Protein AF-A0A512DHK4-F1 (afdb_monomer)

Structure (mmCIF, N/CA/C/O backbone):
data_AF-A0A512DHK4-F1
#
_entry.id   AF-A0A512DHK4-F1
#
loop_
_atom_site.group_PDB
_atom_site.id
_atom_site.type_symbol
_atom_site.label_atom_id
_atom_site.label_alt_id
_atom_site.label_comp_id
_atom_site.label_asym_id
_atom_site.label_entity_id
_atom_site.label_seq_id
_atom_site.pdbx_PDB_ins_code
_atom_site.Cartn_x
_atom_site.Cartn_y
_atom_site.Cartn_z
_atom_site.occupancy
_atom_site.B_iso_or_equiv
_atom_site.auth_seq_id
_atom_site.auth_comp_id
_atom_site.auth_asym_id
_atom_site.auth_atom_id
_atom_site.pdbx_PDB_model_num
ATOM 1 N N . MET A 1 1 ? -1.010 -16.234 14.263 1.00 56.94 1 MET A N 1
ATOM 2 C CA . MET A 1 1 ? -1.753 -15.096 13.659 1.00 56.94 1 MET A CA 1
ATOM 3 C C . MET A 1 1 ? -1.119 -13.705 13.882 1.00 56.94 1 MET A C 1
ATOM 5 O O . MET A 1 1 ? -1.582 -12.758 13.262 1.00 56.94 1 MET A O 1
ATOM 9 N N . ASN A 1 2 ? -0.022 -13.546 14.648 1.00 61.00 2 ASN A N 1
ATOM 10 C CA . ASN A 1 2 ? 0.601 -12.224 14.898 1.00 61.00 2 ASN A CA 1
ATOM 11 C C . ASN A 1 2 ? 1.590 -11.726 13.820 1.00 61.00 2 ASN A C 1
ATOM 13 O O . ASN A 1 2 ? 1.795 -10.520 13.693 1.00 61.00 2 ASN A O 1
ATOM 17 N N . GLY A 1 3 ? 2.185 -12.621 13.021 1.00 70.62 3 GLY A N 1
ATOM 18 C CA . GLY A 1 3 ? 3.189 -12.241 12.014 1.00 70.62 3 GLY A CA 1
ATOM 19 C C . GLY A 1 3 ? 2.627 -11.376 10.882 1.00 70.62 3 GLY A C 1
ATOM 20 O O . GLY A 1 3 ? 3.212 -10.357 10.536 1.00 70.62 3 GLY A O 1
ATOM 21 N N . VAL A 1 4 ? 1.441 -11.724 10.371 1.00 74.44 4 VAL A N 1
ATO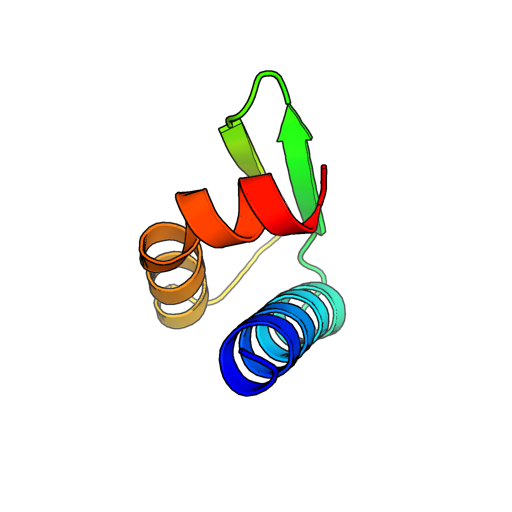M 22 C CA . VAL A 1 4 ? 0.814 -11.036 9.227 1.00 74.44 4 VAL A CA 1
ATOM 23 C C . VAL A 1 4 ? 0.459 -9.585 9.562 1.00 74.44 4 VAL A C 1
ATOM 25 O O . VAL A 1 4 ? 0.779 -8.684 8.790 1.00 74.44 4 VAL A O 1
ATOM 28 N N . ARG A 1 5 ? -0.127 -9.331 10.741 1.00 75.56 5 ARG A N 1
ATOM 29 C CA . ARG A 1 5 ? -0.424 -7.962 11.204 1.00 75.56 5 ARG A CA 1
ATOM 30 C C . ARG A 1 5 ? 0.845 -7.124 11.361 1.00 75.56 5 ARG A C 1
ATOM 32 O O . ARG A 1 5 ? 0.862 -5.976 10.927 1.00 75.56 5 ARG A O 1
ATOM 39 N N . LYS A 1 6 ? 1.915 -7.698 11.927 1.00 80.81 6 LYS A N 1
ATOM 40 C CA . LYS A 1 6 ? 3.204 -7.004 12.074 1.00 80.81 6 LYS A CA 1
ATOM 41 C C . LYS A 1 6 ? 3.808 -6.659 10.709 1.00 80.81 6 LYS A C 1
ATOM 43 O O . LYS A 1 6 ? 4.228 -5.526 10.506 1.00 80.81 6 LYS A O 1
ATOM 48 N N . SER A 1 7 ? 3.784 -7.593 9.757 1.00 83.19 7 SER A N 1
ATOM 49 C CA . SER A 1 7 ? 4.274 -7.362 8.392 1.00 83.19 7 SER A CA 1
ATOM 50 C C . SER A 1 7 ? 3.468 -6.302 7.635 1.00 83.19 7 SER A C 1
ATOM 52 O O . SER A 1 7 ? 4.060 -5.475 6.947 1.00 83.19 7 SER A O 1
ATOM 54 N N . LEU A 1 8 ? 2.139 -6.277 7.780 1.00 85.06 8 LEU A N 1
ATOM 55 C CA . LEU A 1 8 ? 1.290 -5.251 7.161 1.00 85.06 8 LEU A CA 1
ATOM 56 C C . LEU A 1 8 ? 1.540 -3.867 7.754 1.00 85.06 8 LEU A C 1
ATOM 58 O O . LEU A 1 8 ? 1.632 -2.895 7.011 1.00 85.06 8 LEU A O 1
ATOM 62 N N . ARG A 1 9 ? 1.705 -3.779 9.076 1.00 86.06 9 ARG A N 1
ATOM 63 C CA . ARG A 1 9 ? 2.041 -2.522 9.746 1.00 86.06 9 ARG A CA 1
ATOM 64 C C . ARG A 1 9 ? 3.372 -1.960 9.247 1.00 86.06 9 ARG A C 1
ATOM 66 O O . ARG A 1 9 ? 3.427 -0.792 8.885 1.00 86.06 9 ARG A O 1
ATOM 73 N N . LEU A 1 10 ? 4.403 -2.799 9.140 1.00 90.25 10 LEU A N 1
ATOM 74 C CA . LEU A 1 10 ? 5.704 -2.393 8.596 1.00 90.25 10 LEU A CA 1
ATOM 75 C C . LEU A 1 10 ? 5.598 -1.901 7.146 1.00 90.25 10 LEU A C 1
ATOM 77 O O . LEU A 1 10 ? 6.269 -0.942 6.774 1.00 90.25 10 LEU A O 1
ATOM 81 N N . LEU A 1 11 ? 4.739 -2.533 6.340 1.00 88.31 11 LEU A N 1
ATOM 82 C CA . LEU A 1 11 ? 4.490 -2.122 4.960 1.00 88.31 11 LEU A CA 1
ATOM 83 C C . LEU A 1 11 ? 3.792 -0.753 4.889 1.00 88.31 11 LEU A C 1
ATOM 85 O O . LEU A 1 11 ? 4.191 0.088 4.089 1.00 88.31 11 LEU A O 1
ATOM 89 N N . ILE A 1 12 ? 2.794 -0.504 5.742 1.00 87.19 12 ILE A N 1
ATOM 90 C CA . ILE A 1 12 ? 2.113 0.799 5.845 1.00 87.19 12 ILE A CA 1
ATOM 91 C C . ILE A 1 12 ? 3.096 1.883 6.320 1.00 87.19 12 ILE A C 1
ATOM 93 O O . ILE A 1 12 ? 3.147 2.972 5.750 1.00 87.19 12 ILE A O 1
ATOM 97 N N . GLU A 1 13 ? 3.922 1.580 7.322 1.00 90.62 13 GLU A N 1
ATOM 98 C CA . GLU A 1 13 ? 4.958 2.489 7.826 1.00 90.62 13 GLU A CA 1
ATOM 99 C C . GLU A 1 13 ? 6.036 2.786 6.769 1.00 90.62 13 GLU A C 1
ATOM 101 O O . GLU A 1 13 ? 6.522 3.912 6.685 1.00 90.62 13 GLU A O 1
ATOM 106 N N . GLU A 1 14 ? 6.418 1.812 5.935 1.00 91.88 14 GLU A N 1
ATOM 107 C CA . GLU A 1 14 ? 7.332 2.041 4.808 1.00 91.88 14 GLU A CA 1
ATOM 108 C C . GLU A 1 14 ? 6.730 2.993 3.765 1.00 91.88 14 GLU A C 1
ATOM 110 O O . GLU A 1 14 ? 7.435 3.874 3.276 1.00 91.88 14 GLU A O 1
ATOM 115 N N . VAL A 1 15 ? 5.435 2.862 3.465 1.00 91.38 15 VAL A N 1
ATOM 116 C CA . VAL A 1 15 ? 4.734 3.782 2.558 1.00 91.38 15 VAL A CA 1
ATOM 117 C C . VAL A 1 15 ? 4.726 5.203 3.115 1.00 91.38 15 VAL A C 1
ATOM 119 O O . VAL A 1 15 ? 5.160 6.122 2.421 1.00 91.38 15 VAL A O 1
ATOM 122 N N . ASN A 1 16 ? 4.325 5.372 4.377 1.00 90.50 16 ASN A N 1
ATOM 123 C CA . ASN A 1 16 ? 4.269 6.686 5.021 1.00 90.50 16 ASN A CA 1
ATOM 124 C C . ASN A 1 16 ? 5.654 7.349 5.094 1.00 90.50 16 ASN A C 1
ATOM 126 O O . ASN A 1 16 ? 5.784 8.537 4.813 1.00 90.50 16 ASN A O 1
ATOM 130 N N . ARG A 1 17 ? 6.711 6.584 5.408 1.00 92.06 17 ARG A N 1
ATOM 131 C CA . ARG A 1 17 ? 8.093 7.102 5.451 1.00 92.06 17 ARG A CA 1
ATOM 132 C C . ARG A 1 17 ? 8.599 7.610 4.104 1.00 92.06 17 ARG A C 1
ATOM 134 O O . ARG A 1 17 ? 9.466 8.474 4.079 1.00 92.06 17 ARG A O 1
ATOM 141 N N . ARG A 1 18 ? 8.078 7.082 2.997 1.00 91.31 18 ARG A N 1
ATOM 142 C CA . ARG A 1 18 ? 8.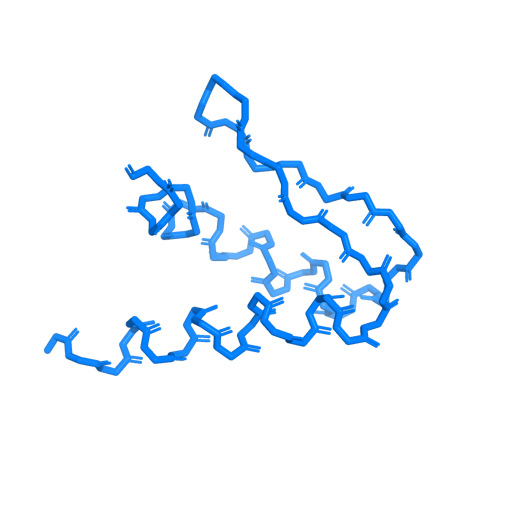430 7.515 1.637 1.00 91.31 18 ARG A CA 1
ATOM 143 C C . ARG A 1 18 ? 7.510 8.619 1.106 1.00 91.31 18 ARG A C 1
ATOM 145 O O . ARG A 1 18 ? 7.553 8.914 -0.079 1.00 91.31 18 ARG A O 1
ATOM 152 N N . GLY A 1 19 ? 6.667 9.208 1.958 1.00 90.31 19 GLY A N 1
ATOM 153 C CA . GLY A 1 19 ? 5.718 10.251 1.561 1.00 90.31 19 GLY A CA 1
ATOM 154 C C . GLY A 1 19 ? 4.490 9.725 0.814 1.00 90.31 19 GLY A C 1
ATOM 155 O O . GLY A 1 19 ? 3.701 10.516 0.301 1.00 90.31 19 GLY A O 1
ATOM 156 N N . GLY A 1 20 ? 4.303 8.404 0.757 1.00 92.25 20 GLY A N 1
ATOM 157 C CA . GLY A 1 20 ? 3.087 7.815 0.222 1.00 92.25 20 GLY A CA 1
ATOM 158 C C . GLY A 1 20 ? 1.973 7.767 1.261 1.00 92.25 20 GLY A C 1
ATOM 159 O O . GLY A 1 20 ? 2.219 7.757 2.466 1.00 92.25 20 GLY A O 1
ATOM 160 N N . ARG A 1 21 ? 0.728 7.685 0.795 1.00 90.50 21 ARG A N 1
ATOM 161 C CA . ARG A 1 21 ? -0.454 7.536 1.647 1.00 90.50 21 ARG A CA 1
ATOM 162 C C . ARG A 1 21 ? -1.334 6.407 1.140 1.00 90.50 21 ARG A C 1
ATOM 164 O O . ARG A 1 21 ? -1.618 6.325 -0.053 1.00 90.50 21 ARG A O 1
ATOM 171 N N . LEU A 1 22 ? -1.773 5.551 2.057 1.00 89.25 22 LEU A N 1
ATOM 172 C CA . LEU A 1 22 ? -2.755 4.507 1.782 1.00 89.25 22 LEU A CA 1
ATOM 173 C C . LEU A 1 22 ? -4.142 4.995 2.189 1.00 89.25 22 LEU A C 1
ATOM 175 O O . LEU A 1 22 ? -4.338 5.450 3.313 1.00 89.25 22 LEU A O 1
ATOM 179 N N . GLU A 1 23 ? -5.097 4.884 1.276 1.00 87.88 23 GLU A N 1
ATOM 180 C CA . GLU A 1 23 ? -6.505 5.210 1.496 1.00 87.88 23 GLU A CA 1
ATOM 181 C C 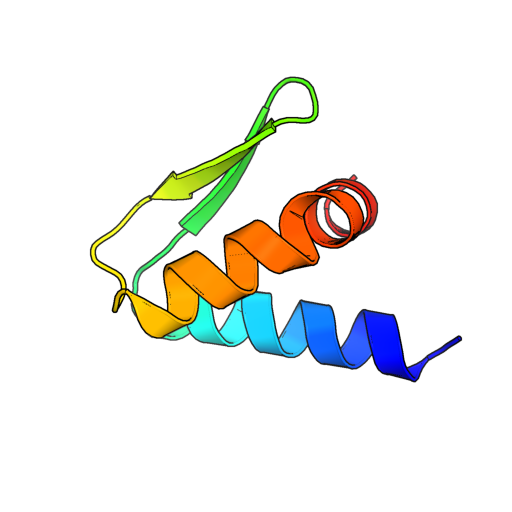. GLU A 1 23 ? -7.351 3.987 1.143 1.00 87.88 23 GLU A C 1
ATOM 183 O O . GLU A 1 23 ? -7.080 3.310 0.152 1.00 87.88 23 GLU A O 1
ATOM 188 N N . VAL A 1 24 ? -8.379 3.691 1.937 1.00 85.56 24 VAL A N 1
ATOM 189 C CA . VAL A 1 24 ? -9.360 2.652 1.606 1.00 85.56 24 VAL A CA 1
ATOM 190 C C . VAL A 1 24 ? -10.690 3.331 1.331 1.00 85.56 24 VAL A C 1
ATOM 192 O O . VAL A 1 24 ? -11.236 3.999 2.204 1.00 85.56 24 VAL A O 1
ATOM 195 N N . GLN A 1 25 ? -11.195 3.170 0.112 1.00 83.44 25 GLN A N 1
ATOM 196 C CA . GLN A 1 25 ? -12.503 3.665 -0.317 1.00 83.44 25 GLN A CA 1
ATOM 197 C C . GLN A 1 25 ? -13.255 2.508 -0.963 1.00 83.44 25 GLN A C 1
ATOM 199 O O . GLN A 1 25 ? -12.702 1.855 -1.843 1.00 83.44 25 GLN A O 1
ATOM 204 N N . ASP A 1 26 ? -14.470 2.214 -0.501 1.00 82.38 26 ASP A N 1
ATOM 205 C CA . ASP A 1 26 ? -15.334 1.167 -1.072 1.00 82.38 26 ASP A CA 1
ATOM 206 C C . ASP A 1 26 ? -14.642 -0.200 -1.230 1.00 82.38 26 ASP A C 1
ATOM 208 O O . ASP A 1 26 ? -14.788 -0.899 -2.229 1.00 82.38 26 ASP A O 1
ATOM 212 N N . SER A 1 27 ? -13.853 -0.601 -0.226 1.00 78.19 27 SER A N 1
ATOM 213 C CA . SER A 1 27 ? -13.026 -1.827 -0.238 1.00 78.19 27 SER A CA 1
ATOM 214 C C . SER A 1 27 ? -11.865 -1.833 -1.248 1.00 78.19 27 SER A C 1
ATOM 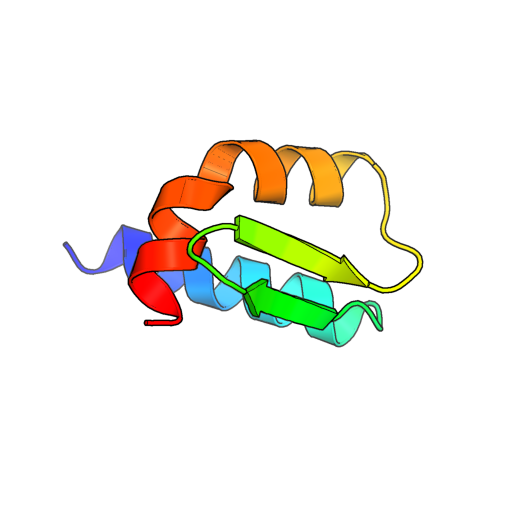216 O O . SER A 1 27 ? -11.195 -2.856 -1.420 1.00 78.19 27 SER A O 1
ATOM 218 N N . VAL A 1 28 ? -11.571 -0.698 -1.882 1.00 83.38 28 VAL A N 1
ATOM 219 C CA . VAL A 1 28 ? -10.431 -0.499 -2.781 1.00 83.38 28 VAL A CA 1
ATOM 220 C C . VAL A 1 28 ? -9.307 0.219 -2.041 1.00 83.38 28 VAL A C 1
ATOM 222 O O . VAL A 1 28 ? -9.497 1.302 -1.492 1.00 83.38 28 VAL A O 1
ATOM 225 N N . VAL A 1 29 ? -8.109 -0.373 -2.059 1.00 87.00 29 VAL A N 1
ATOM 226 C CA . VAL A 1 29 ? -6.886 0.268 -1.552 1.00 87.00 29 VAL A CA 1
ATOM 227 C C . VAL A 1 29 ? -6.326 1.182 -2.637 1.00 87.00 29 VAL A C 1
ATOM 229 O O . VAL A 1 29 ? -5.915 0.712 -3.699 1.00 87.00 29 VAL A O 1
ATOM 232 N N . ARG A 1 30 ? -6.288 2.482 -2.359 1.00 89.31 30 ARG A N 1
ATOM 233 C CA . ARG A 1 30 ? -5.634 3.503 -3.173 1.00 89.31 30 ARG A CA 1
ATOM 234 C C . ARG A 1 30 ? -4.311 3.898 -2.538 1.00 89.31 30 ARG A C 1
ATOM 236 O O . ARG A 1 30 ? -4.188 3.977 -1.318 1.00 89.31 30 ARG A O 1
ATOM 243 N N . VAL A 1 31 ? -3.325 4.146 -3.389 1.00 89.56 31 VAL A N 1
ATOM 244 C CA . VAL A 1 31 ? -1.996 4.601 -2.987 1.00 89.56 31 VAL A CA 1
ATOM 245 C C . VAL A 1 31 ? -1.776 5.965 -3.622 1.00 89.56 31 VAL A C 1
ATOM 247 O O . VAL A 1 31 ? -1.909 6.098 -4.836 1.00 89.56 31 VAL A O 1
ATOM 250 N N . ARG A 1 32 ? -1.484 6.977 -2.809 1.00 90.69 32 ARG A N 1
ATOM 251 C CA . ARG A 1 32 ? -1.092 8.316 -3.264 1.00 90.69 32 ARG A CA 1
ATOM 252 C C . ARG A 1 32 ? 0.388 8.546 -2.986 1.00 90.69 32 ARG A C 1
ATOM 254 O O . ARG A 1 32 ? 0.900 8.019 -2.003 1.00 90.69 32 ARG A O 1
ATOM 261 N N . GLY A 1 33 ? 1.026 9.378 -3.803 1.00 89.44 33 GLY A N 1
ATOM 262 C CA . GLY A 1 33 ? 2.441 9.741 -3.683 1.00 89.44 33 GLY A CA 1
ATOM 263 C C . GLY A 1 33 ? 3.341 8.986 -4.660 1.00 89.44 33 GLY A C 1
ATOM 264 O O . GLY A 1 33 ? 2.925 7.999 -5.268 1.00 89.44 33 GLY A O 1
ATOM 265 N N . ASP A 1 34 ? 4.568 9.479 -4.810 1.00 90.12 34 ASP A N 1
ATOM 266 C CA . ASP A 1 34 ? 5.590 8.853 -5.645 1.00 90.12 34 ASP A CA 1
ATOM 267 C C . ASP A 1 34 ? 6.294 7.748 -4.852 1.00 90.12 34 ASP A C 1
ATOM 269 O O . ASP A 1 34 ? 7.012 8.002 -3.88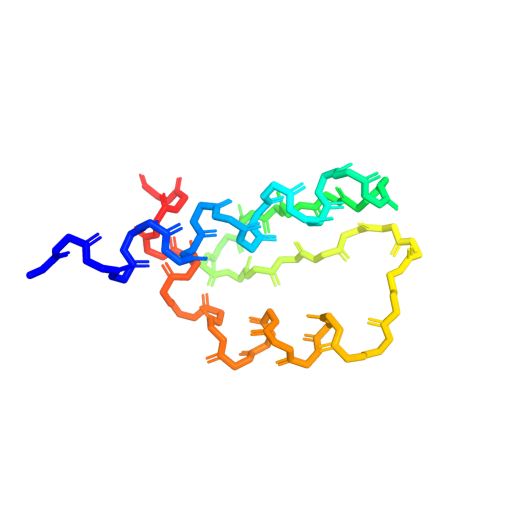3 1.00 90.12 34 ASP A O 1
ATOM 273 N N . LEU A 1 35 ? 6.018 6.498 -5.220 1.00 91.25 35 LEU A N 1
ATOM 274 C CA . LEU A 1 35 ? 6.555 5.324 -4.550 1.00 91.25 35 LEU A CA 1
ATOM 275 C C . LEU A 1 35 ? 7.286 4.436 -5.552 1.00 91.25 35 LEU A C 1
ATOM 277 O O . LEU A 1 35 ? 6.803 4.218 -6.665 1.00 91.25 35 LEU A O 1
ATOM 281 N N . PRO A 1 36 ? 8.397 3.811 -5.134 1.00 92.19 36 PRO A N 1
ATOM 282 C CA . PRO A 1 36 ? 9.148 2.934 -6.013 1.00 92.19 36 PRO A CA 1
ATOM 283 C C . PRO A 1 36 ? 8.292 1.730 -6.432 1.00 92.19 36 PRO A C 1
ATOM 285 O O . PRO A 1 36 ? 7.600 1.121 -5.608 1.00 92.19 36 PRO A O 1
ATOM 288 N N . ALA A 1 37 ? 8.387 1.335 -7.704 1.00 91.75 37 ALA A N 1
ATOM 289 C CA . ALA A 1 37 ? 7.605 0.235 -8.277 1.00 91.75 37 ALA A CA 1
ATOM 290 C C . ALA A 1 37 ? 7.630 -1.073 -7.448 1.00 91.75 37 ALA A C 1
ATOM 292 O O . ALA A 1 37 ? 6.568 -1.675 -7.263 1.00 91.75 37 ALA A O 1
ATOM 293 N N . PRO A 1 38 ? 8.764 -1.507 -6.852 1.00 92.88 38 PRO A N 1
ATOM 294 C CA . PRO A 1 38 ? 8.779 -2.674 -5.967 1.00 92.88 38 PRO A CA 1
ATOM 295 C C . PRO A 1 38 ? 7.834 -2.563 -4.763 1.00 92.88 38 PRO A C 1
ATOM 297 O O . PRO A 1 38 ? 7.263 -3.567 -4.331 1.00 92.88 38 PRO A O 1
ATOM 300 N N . LEU A 1 39 ? 7.645 -1.360 -4.214 1.00 90.50 39 LEU A N 1
ATOM 301 C CA . LEU A 1 39 ? 6.742 -1.123 -3.091 1.00 90.50 39 LEU A CA 1
ATO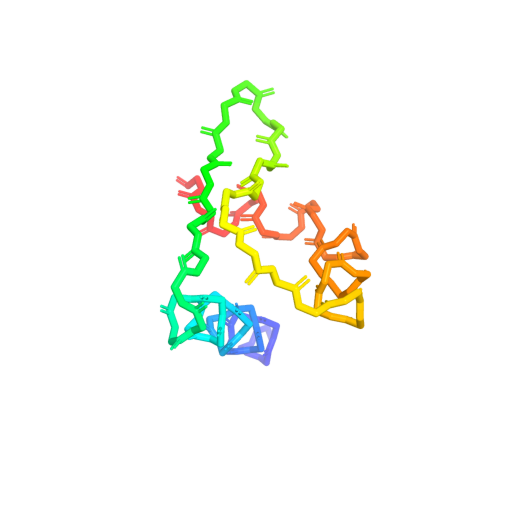M 302 C C . LEU A 1 39 ? 5.280 -1.162 -3.545 1.00 90.50 39 LEU A C 1
ATOM 304 O O . LEU A 1 39 ? 4.464 -1.821 -2.903 1.00 90.50 39 LEU A O 1
ATOM 308 N N . LEU A 1 40 ? 4.967 -0.561 -4.696 1.00 90.56 40 LEU A N 1
ATOM 309 C CA . LEU A 1 40 ? 3.638 -0.649 -5.312 1.00 90.56 40 LEU A CA 1
ATOM 310 C C . LEU A 1 40 ? 3.235 -2.106 -5.587 1.00 90.56 40 LEU A C 1
ATOM 312 O O . LEU A 1 40 ? 2.118 -2.515 -5.266 1.00 90.56 40 LEU A O 1
ATOM 316 N N . LEU A 1 41 ? 4.162 -2.927 -6.088 1.00 92.38 41 LEU A N 1
ATOM 317 C CA . LEU A 1 41 ? 3.934 -4.359 -6.300 1.00 92.38 41 LEU A CA 1
ATOM 318 C C . LEU A 1 41 ? 3.650 -5.102 -4.987 1.00 92.38 41 LEU A C 1
ATOM 320 O O . LEU A 1 41 ? 2.730 -5.924 -4.925 1.00 92.38 41 LEU A O 1
ATOM 324 N N . LYS A 1 42 ? 4.403 -4.811 -3.918 1.00 91.44 42 LYS A N 1
ATOM 325 C CA . LYS A 1 42 ? 4.159 -5.393 -2.586 1.00 91.44 42 LYS A CA 1
ATOM 326 C C . LYS A 1 42 ? 2.781 -5.008 -2.044 1.00 91.44 42 LYS A C 1
ATOM 328 O O . LYS A 1 42 ? 2.083 -5.878 -1.518 1.00 91.44 42 LYS A O 1
ATOM 333 N N . LEU A 1 43 ? 2.373 -3.748 -2.197 1.00 89.88 43 LEU A N 1
ATOM 334 C CA . LEU A 1 43 ? 1.047 -3.268 -1.796 1.00 89.88 43 LEU A CA 1
ATOM 335 C C . LEU A 1 43 ? -0.058 -3.967 -2.585 1.00 89.88 43 LEU A C 1
ATOM 337 O O . LEU A 1 43 ? -1.010 -4.470 -1.993 1.00 89.88 43 LEU A O 1
ATOM 341 N N . HIS A 1 44 ? 0.105 -4.084 -3.904 1.00 89.69 44 HIS A N 1
ATOM 342 C CA . HIS A 1 44 ? -0.862 -4.757 -4.764 1.00 89.69 44 HIS A CA 1
ATOM 343 C C . HIS A 1 44 ? -1.065 -6.226 -4.367 1.00 89.69 44 HIS A C 1
ATOM 345 O O . HIS A 1 44 ? -2.204 -6.682 -4.247 1.00 89.69 44 HIS A O 1
ATOM 351 N N . ARG A 1 45 ? 0.027 -6.955 -4.097 1.00 91.50 45 ARG A N 1
ATOM 352 C CA . ARG A 1 45 ? -0.019 -8.356 -3.638 1.00 91.50 45 ARG A CA 1
ATOM 353 C C . ARG A 1 45 ? -0.749 -8.510 -2.302 1.00 91.50 45 ARG A C 1
ATOM 355 O O . ARG A 1 45 ? -1.450 -9.495 -2.100 1.00 91.50 45 ARG A O 1
ATOM 362 N N . ASN A 1 46 ? -0.623 -7.528 -1.412 1.00 89.06 46 ASN A N 1
ATOM 363 C CA . ASN A 1 46 ? -1.222 -7.554 -0.077 1.00 89.06 46 ASN A CA 1
ATOM 364 C C . ASN A 1 46 ? -2.551 -6.786 0.021 1.00 89.06 46 ASN A C 1
ATOM 366 O O . ASN A 1 46 ? -3.087 -6.653 1.119 1.00 89.06 46 ASN A O 1
ATOM 370 N N . ARG A 1 47 ? -3.123 -6.309 -1.095 1.00 87.00 47 ARG A N 1
ATOM 371 C CA . ARG A 1 47 ? -4.256 -5.363 -1.093 1.00 87.00 47 ARG A CA 1
ATOM 372 C C . ARG A 1 47 ? -5.466 -5.827 -0.280 1.00 87.00 47 ARG A C 1
ATOM 374 O O . ARG A 1 47 ? -6.062 -5.027 0.428 1.00 87.00 47 ARG A O 1
ATOM 381 N N . ARG A 1 48 ? -5.808 -7.120 -0.332 1.00 86.25 48 ARG A N 1
ATOM 382 C CA . ARG A 1 48 ? -6.940 -7.682 0.428 1.00 86.25 48 ARG A CA 1
ATOM 383 C C . ARG A 1 48 ? -6.677 -7.647 1.931 1.00 86.25 48 ARG A C 1
ATOM 385 O O . ARG A 1 48 ? -7.548 -7.265 2.703 1.00 86.25 48 ARG A O 1
ATOM 392 N N . HIS A 1 49 ? -5.463 -8.012 2.336 1.00 87.44 49 H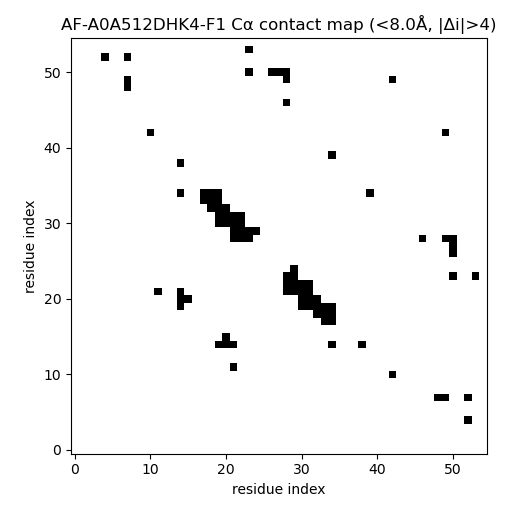IS A N 1
ATOM 393 C CA . HIS A 1 49 ? -5.062 -7.983 3.737 1.00 87.44 49 HIS A CA 1
ATOM 394 C C . HIS A 1 49 ? -4.937 -6.548 4.261 1.00 87.44 49 HIS A C 1
ATOM 396 O O . HIS A 1 49 ? -5.323 -6.289 5.393 1.00 87.44 49 HIS A O 1
ATOM 402 N N . ILE A 1 50 ? -4.459 -5.612 3.432 1.00 83.62 50 ILE A N 1
ATOM 403 C CA . ILE A 1 50 ? -4.404 -4.181 3.760 1.00 83.62 50 ILE A CA 1
ATOM 404 C C . ILE A 1 50 ? -5.819 -3.623 3.950 1.00 83.62 50 ILE A C 1
ATOM 406 O O . ILE A 1 50 ? -6.086 -3.006 4.975 1.00 83.62 50 ILE A O 1
ATOM 410 N N . ALA A 1 51 ? -6.742 -3.894 3.020 1.00 83.44 51 ALA A N 1
ATOM 411 C CA . ALA A 1 51 ? -8.139 -3.472 3.144 1.00 83.44 51 ALA A CA 1
ATOM 412 C C . ALA A 1 51 ? -8.787 -4.003 4.434 1.00 83.44 51 ALA A C 1
ATOM 414 O O . ALA A 1 51 ? -9.481 -3.265 5.124 1.00 83.44 51 ALA A O 1
ATOM 415 N N . SER A 1 52 ? -8.506 -5.259 4.795 1.00 83.06 52 SER A N 1
ATOM 416 C CA . SER A 1 52 ? -8.990 -5.863 6.041 1.00 83.06 52 SER A CA 1
ATOM 417 C C . SER A 1 52 ? -8.303 -5.340 7.307 1.00 83.06 52 SER A C 1
ATOM 419 O O . SER A 1 52 ? -8.851 -5.538 8.384 1.00 83.06 52 SER A O 1
ATOM 421 N N . ALA A 1 53 ? -7.098 -4.775 7.212 1.00 79.44 53 ALA A N 1
ATOM 422 C CA . ALA A 1 53 ? -6.343 -4.274 8.362 1.00 79.44 53 ALA A CA 1
ATOM 423 C C . ALA A 1 53 ? -6.610 -2.791 8.659 1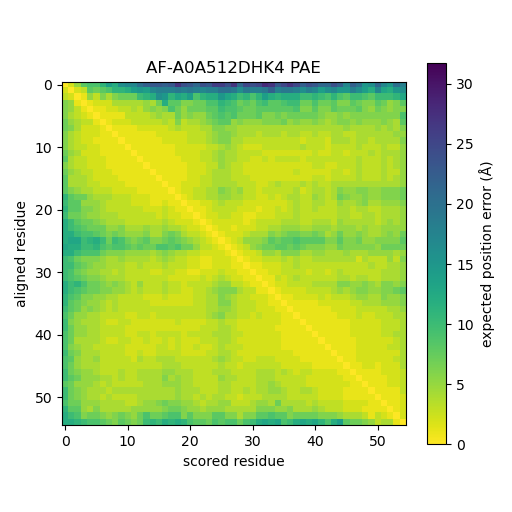.00 79.44 53 ALA A C 1
ATOM 425 O O . ALA A 1 53 ? -6.336 -2.348 9.770 1.00 79.44 53 ALA A O 1
ATOM 426 N N . ILE A 1 54 ? -7.076 -2.036 7.659 1.00 75.94 54 ILE A N 1
ATOM 427 C CA . ILE A 1 54 ? -7.448 -0.619 7.786 1.00 75.94 54 ILE A CA 1
ATOM 428 C C . ILE A 1 54 ? -8.928 -0.458 8.178 1.00 75.94 54 ILE A C 1
ATOM 430 O O . ILE A 1 54 ? -9.266 0.543 8.804 1.00 75.94 54 ILE A O 1
ATOM 434 N N . ARG A 1 55 ? -9.791 -1.415 7.807 1.00 67.75 55 ARG A N 1
ATOM 435 C CA . ARG A 1 55 ? -11.181 -1.499 8.282 1.00 67.75 55 ARG A CA 1
ATOM 436 C C . ARG A 1 55 ? -11.233 -1.820 9.771 1.00 67.75 55 ARG A C 1
ATOM 438 O O . ARG A 1 55 ? -12.107 -1.233 10.438 1.00 67.75 55 ARG A O 1
#

pLDDT: mean 85.7, std 7.69, range [56.94, 92.88]

Mean predicted aligned error: 4.36 Å

Solvent-accessible surface area (backbone atoms only — not comparable to full-atom values): 3336 Å² total; per-residue (Å²): 129,67,66,62,58,53,54,50,50,53,52,54,51,53,37,47,75,56,64,23,46,82,45,78,54,96,84,39,71,44,79,45,64,78,67,61,66,74,58,54,52,53,47,62,76,39,35,70,60,48,41,66,70,73,105

Radius of gyration: 10.47 Å; Cα contacts (8 Å, |Δi|>4): 45; chains: 1; bounding box: 24×25×23 Å

Organism: NCBI:txid393310

Secondary structure (DSSP, 8-state):
-HHHHHHHHHHHHHHHHTT-EEEEETTEEEEES---HHHHHHHHHTHHHHHHHH-

Nearest PDB structures (foldseek):
  6ewt-assembly1_A  TM=8.772E-01  e=3.329E-02  Xenorhabdus stockiae
  6ewu-assembly1_A  TM=8.860E-01  e=6.144E-02  Xenorhabdu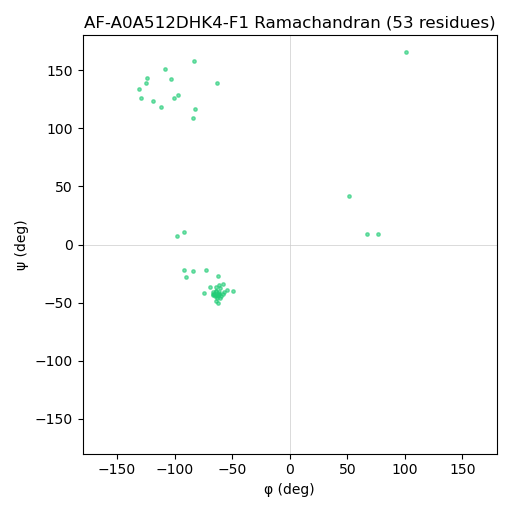s stockiae
  6ews-assembly1_A  TM=8.144E-01  e=6.578E-02  Xenorhabdus stockiae
  8k91-assembly1_C  TM=6.771E-01  e=1.827E-01  Meiothermus taiwanensis
  2iqh-assembly1_C  TM=2.938E-01  e=4.193E+00  Influenza A virus (A/Wilson-Smith/1933(H1N1))

Sequence (55 aa):
MNGVRKSLRLLIEEVNRRGGRLEVQDSVVRVRGDLPAPLLLKLHRNRRHIASAIR

Foldseek 3Di:
DPPLLVVLVVLQVVQVVQVKHWDADPLFTDIDDDDDPVSVVVCVVCSNVNSVNVD